Protein AF-A0A2U0DMV4-F1 (afdb_monomer_lite)

Foldseek 3Di:
DDPPDFAADDDDPVCPVVLVCCVPVDDWDFDDAQPADWDDDDQWTDRPHFIEGEDPVNLQVVLCSVLRQDDQVVQLVVQVVCVVPDPDDPVVVVVLVPDDPSSVLSGDGHKYKYDWHWHVVSCPDQQKTKIWIWIDDPSDPWIKIKIWIWGAPPGDPPQDSSNSSNRTTTTDIDMDTD

Structure (mmCIF, N/CA/C/O backbone):
data_AF-A0A2U0DMV4-F1
#
_entry.id   AF-A0A2U0DMV4-F1
#
loop_
_atom_site.group_PDB
_atom_site.id
_atom_site.type_symbol
_atom_site.label_atom_id
_atom_site.label_alt_id
_atom_site.label_comp_id
_atom_site.label_asym_id
_atom_site.label_entity_id
_atom_site.label_seq_id
_atom_site.pdbx_PDB_ins_code
_atom_site.Cartn_x
_atom_site.Cartn_y
_atom_site.Cartn_z
_atom_site.occupancy
_atom_site.B_iso_or_equiv
_atom_site.auth_seq_id
_atom_site.auth_comp_id
_atom_site.auth_asym_id
_atom_site.auth_atom_id
_atom_site.pdbx_PDB_model_num
ATOM 1 N N . MET A 1 1 ? -10.348 -19.075 21.763 1.00 37.50 1 MET A N 1
ATOM 2 C CA . MET A 1 1 ? -9.228 -18.228 22.224 1.00 37.50 1 MET A CA 1
ATOM 3 C C . MET A 1 1 ? -8.132 -18.265 21.172 1.00 37.50 1 MET A C 1
ATOM 5 O O . MET A 1 1 ? -7.618 -19.340 20.915 1.00 37.50 1 MET A O 1
ATOM 9 N N . ASN A 1 2 ? -7.858 -17.128 20.527 1.00 26.56 2 ASN A N 1
ATOM 10 C CA . ASN A 1 2 ? -6.569 -16.777 19.916 1.00 26.56 2 ASN A CA 1
ATOM 11 C C . ASN A 1 2 ? -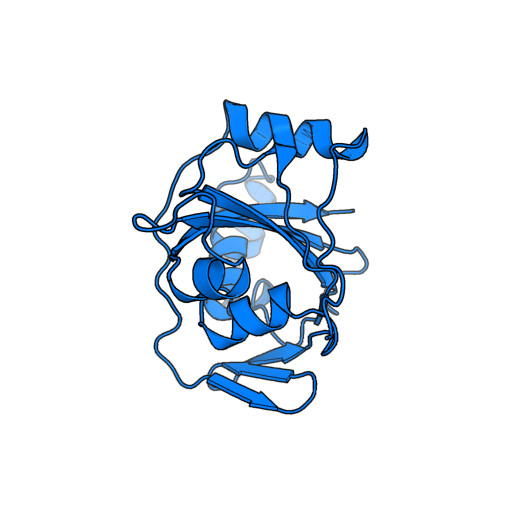6.666 -15.312 19.467 1.00 26.56 2 ASN A C 1
ATOM 13 O O . ASN A 1 2 ? -7.022 -15.014 18.332 1.00 26.56 2 ASN A O 1
ATOM 17 N N . VAL A 1 3 ? -6.412 -14.387 20.392 1.00 34.78 3 VAL A N 1
ATOM 18 C CA . VAL A 1 3 ? -6.158 -12.984 20.047 1.00 34.78 3 VAL A CA 1
ATOM 19 C C . VAL A 1 3 ? -4.657 -12.900 19.790 1.00 34.78 3 VAL A C 1
ATOM 21 O O . VAL A 1 3 ? -3.883 -12.598 20.695 1.00 34.78 3 VAL A O 1
ATOM 24 N N . LEU A 1 4 ? -4.219 -13.273 18.582 1.00 40.72 4 LEU A N 1
ATOM 25 C CA . LEU A 1 4 ? -2.861 -12.941 18.153 1.00 40.72 4 LEU A CA 1
ATOM 26 C C . LEU A 1 4 ? -2.795 -11.416 18.039 1.00 40.72 4 LEU A C 1
ATOM 28 O O . LEU A 1 4 ? -3.518 -10.815 17.243 1.00 40.72 4 LEU A O 1
ATOM 32 N N . GLY A 1 5 ? -1.971 -10.814 18.896 1.00 42.03 5 GLY A N 1
ATOM 33 C CA . GLY A 1 5 ? -1.825 -9.373 19.041 1.00 42.03 5 GLY A CA 1
ATOM 34 C C . GLY A 1 5 ? -1.475 -8.707 17.718 1.00 42.03 5 GLY A C 1
ATOM 35 O O . GLY A 1 5 ? -0.364 -8.840 17.208 1.00 42.03 5 GLY A O 1
ATOM 36 N N . GLN A 1 6 ? -2.435 -7.968 17.176 1.00 53.81 6 GLN A N 1
ATOM 37 C CA . GLN A 1 6 ? -2.189 -7.018 16.103 1.00 53.81 6 GLN A CA 1
ATOM 38 C C . GLN A 1 6 ? -1.292 -5.916 16.666 1.00 53.81 6 GLN A C 1
ATOM 40 O O . GLN A 1 6 ? -1.569 -5.360 17.730 1.00 53.81 6 GLN A O 1
ATOM 45 N N . LYS A 1 7 ? -0.173 -5.638 15.991 1.00 63.53 7 LYS A N 1
ATOM 46 C CA . LYS A 1 7 ? 0.766 -4.609 16.438 1.00 63.53 7 LYS A CA 1
ATOM 47 C C . LYS A 1 7 ? 0.157 -3.233 16.182 1.00 63.53 7 LYS A C 1
ATOM 49 O O . LYS A 1 7 ? 0.097 -2.771 15.045 1.00 63.53 7 LYS A O 1
ATOM 54 N N . THR A 1 8 ? -0.280 -2.583 17.252 1.00 71.81 8 THR A N 1
ATOM 55 C CA . THR A 1 8 ? -0.565 -1.149 17.262 1.00 71.81 8 THR A CA 1
ATOM 56 C C . THR A 1 8 ? 0.739 -0.410 17.554 1.00 71.81 8 THR A C 1
ATOM 58 O O . THR A 1 8 ? 1.322 -0.583 18.627 1.00 71.81 8 THR A O 1
ATOM 61 N N . GLU A 1 9 ? 1.225 0.392 16.608 1.00 74.69 9 GLU A N 1
ATOM 62 C CA . GLU A 1 9 ? 2.421 1.211 16.822 1.00 74.69 9 GLU A CA 1
ATOM 63 C C . GLU A 1 9 ? 2.053 2.504 17.567 1.00 74.69 9 GLU A C 1
ATOM 65 O O . GLU A 1 9 ? 1.053 3.158 17.265 1.00 74.69 9 GLU A O 1
ATOM 70 N N . LYS A 1 10 ? 2.865 2.866 18.567 1.00 71.19 10 LYS A N 1
ATOM 71 C CA . LYS A 1 10 ? 2.809 4.164 19.259 1.00 71.19 10 LYS A CA 1
ATOM 72 C C . LYS A 1 10 ? 3.834 5.106 18.628 1.00 71.19 10 LYS A C 1
ATOM 74 O O . LYS A 1 10 ? 4.881 4.640 18.190 1.00 71.19 10 LYS A O 1
ATOM 79 N N . ALA A 1 11 ? 3.553 6.408 18.640 1.00 72.38 11 ALA A N 1
ATOM 80 C CA . ALA A 1 11 ? 4.441 7.420 18.069 1.00 72.38 11 ALA A CA 1
ATOM 81 C C . ALA A 1 11 ? 5.854 7.362 18.679 1.00 72.38 11 ALA A C 1
ATOM 83 O O . ALA A 1 11 ? 6.015 7.420 19.901 1.00 72.38 11 ALA A O 1
ATOM 84 N N . GLY A 1 12 ? 6.870 7.291 17.822 1.00 72.81 12 GLY A N 1
ATOM 85 C CA . GLY A 1 12 ? 8.284 7.383 18.162 1.00 72.81 12 GLY A CA 1
ATOM 86 C C . GLY A 1 12 ? 8.987 8.571 17.484 1.00 72.81 12 GLY A C 1
ATOM 87 O O . GLY A 1 12 ? 8.415 9.251 16.631 1.00 72.81 12 GLY A O 1
ATOM 88 N N . PRO A 1 13 ? 10.267 8.831 17.813 1.00 67.50 13 PRO A N 1
ATOM 89 C CA . PRO A 1 13 ? 11.016 9.982 17.290 1.00 67.50 13 PRO A CA 1
ATOM 90 C C . PRO A 1 13 ? 11.127 10.036 15.755 1.00 67.50 13 PRO A C 1
ATOM 92 O O . PRO A 1 13 ? 11.226 11.117 15.177 1.00 67.50 13 PRO A O 1
ATOM 95 N N . LYS A 1 14 ? 11.084 8.877 15.082 1.00 70.62 14 LYS A N 1
ATOM 96 C CA . LYS A 1 14 ? 11.147 8.763 13.614 1.00 70.62 14 LYS A CA 1
ATOM 97 C C . LYS A 1 14 ? 9.837 9.156 12.908 1.00 70.62 14 LYS A C 1
ATOM 99 O O . LYS A 1 14 ? 9.853 9.429 11.704 1.00 70.62 14 LYS A O 1
ATOM 104 N N . ASP A 1 15 ? 8.736 9.272 13.653 1.00 80.31 15 ASP A N 1
ATOM 105 C CA . ASP A 1 15 ? 7.397 9.529 13.109 1.00 80.31 15 ASP A CA 1
ATOM 106 C C . ASP A 1 15 ? 7.074 11.020 12.966 1.00 80.31 15 ASP A C 1
ATOM 108 O O . ASP A 1 15 ? 6.011 11.371 12.451 1.00 80.31 15 ASP A O 1
ATOM 112 N N . LYS A 1 16 ? 7.986 11.918 13.370 1.00 83.31 16 LYS A N 1
ATOM 113 C CA . LYS A 1 16 ? 7.784 13.373 13.277 1.00 83.31 16 LYS A CA 1
ATOM 114 C C . LYS A 1 16 ? 7.451 13.809 11.849 1.00 83.31 16 LYS A C 1
ATOM 116 O O . LYS A 1 16 ? 6.419 14.428 11.625 1.00 83.31 16 LYS A O 1
ATOM 121 N N . ALA A 1 17 ? 8.265 13.395 10.881 1.00 84.19 17 ALA A N 1
ATOM 122 C CA . ALA A 1 17 ? 8.052 13.746 9.478 1.00 84.19 17 ALA A CA 1
ATOM 123 C C . ALA A 1 17 ? 6.799 13.081 8.871 1.00 84.19 17 ALA A C 1
ATOM 125 O O . ALA A 1 17 ? 6.178 13.645 7.979 1.00 84.19 17 ALA A O 1
ATOM 126 N N . VAL A 1 18 ? 6.381 11.911 9.371 1.00 87.69 18 VAL A N 1
ATOM 127 C CA . VAL A 1 18 ? 5.117 11.276 8.944 1.00 87.69 18 VAL A CA 1
ATOM 128 C C . VAL A 1 18 ? 3.926 12.062 9.490 1.00 87.69 18 VAL A C 1
ATOM 130 O O . VAL A 1 18 ? 2.974 12.345 8.768 1.00 87.69 18 VAL A O 1
ATOM 133 N N . THR A 1 19 ? 4.003 12.466 10.756 1.00 87.50 19 THR A N 1
ATOM 134 C CA . THR A 1 19 ? 2.982 13.284 11.419 1.00 87.50 19 THR A CA 1
ATOM 135 C C . THR A 1 19 ? 2.843 14.649 10.744 1.00 87.50 19 THR A C 1
ATOM 137 O O . THR A 1 19 ? 1.727 15.104 10.505 1.00 87.50 19 THR A O 1
ATOM 140 N N . GLU A 1 20 ? 3.963 15.288 10.395 1.00 87.81 20 GLU A N 1
ATOM 141 C CA . GLU A 1 20 ? 3.988 16.561 9.667 1.00 87.81 20 GLU A CA 1
ATOM 142 C C . GLU A 1 20 ? 3.385 16.431 8.265 1.00 87.81 20 GLU A C 1
ATOM 144 O O . GLU A 1 20 ? 2.525 17.239 7.914 1.00 87.81 20 GLU A O 1
ATOM 149 N N . HIS A 1 21 ? 3.733 15.380 7.513 1.00 88.94 21 HIS A N 1
ATOM 150 C CA . HIS A 1 21 ? 3.140 15.108 6.197 1.00 88.94 21 HIS A CA 1
ATOM 151 C C . HIS A 1 21 ? 1.613 15.012 6.276 1.00 88.94 21 HIS A C 1
ATOM 153 O O . HIS A 1 21 ? 0.898 15.705 5.554 1.00 88.94 21 HIS A O 1
ATOM 159 N N . PHE A 1 22 ? 1.086 14.208 7.208 1.00 88.56 22 PHE A N 1
ATOM 160 C CA . PHE A 1 22 ? -0.363 14.051 7.369 1.00 88.56 22 PHE A CA 1
ATOM 161 C C . PHE A 1 22 ? -1.077 15.312 7.883 1.00 88.56 22 PHE A C 1
ATOM 163 O O . PHE A 1 22 ? -2.304 15.382 7.799 1.00 88.56 22 PHE A O 1
ATOM 170 N N . LYS A 1 23 ? -0.334 16.296 8.401 1.00 87.00 23 LYS A N 1
ATOM 171 C CA . LYS A 1 23 ? -0.865 17.584 8.855 1.00 87.00 23 LYS A CA 1
ATOM 172 C C . LYS A 1 23 ? -0.845 18.650 7.757 1.00 87.00 23 LYS A C 1
ATOM 174 O O . LYS A 1 23 ? -1.802 19.412 7.660 1.00 87.00 23 LYS A O 1
ATOM 179 N N . ASN A 1 24 ? 0.223 18.710 6.962 1.00 87.44 24 ASN A N 1
ATOM 180 C CA . ASN A 1 24 ? 0.497 19.846 6.076 1.00 87.44 24 ASN A CA 1
ATOM 181 C C . ASN A 1 24 ? 0.340 19.507 4.585 1.00 87.44 24 ASN A C 1
ATOM 183 O O . ASN A 1 24 ? -0.175 20.324 3.825 1.00 87.44 24 ASN A O 1
ATOM 187 N N . ASP A 1 25 ? 0.732 18.298 4.178 1.00 82.44 25 ASP A N 1
ATOM 188 C CA . ASP A 1 25 ? 0.865 17.907 2.764 1.00 82.44 25 ASP A CA 1
ATOM 189 C C . ASP A 1 25 ? -0.193 16.878 2.330 1.00 82.44 25 ASP A C 1
ATOM 191 O O . ASP A 1 25 ? -0.275 16.459 1.169 1.00 82.44 25 ASP A O 1
ATOM 195 N N . TYR A 1 26 ? -1.047 16.481 3.274 1.00 84.56 26 TYR A N 1
ATOM 196 C CA . TYR A 1 26 ? -2.124 15.528 3.072 1.00 84.56 26 TYR A CA 1
ATOM 197 C C . TYR A 1 26 ? -3.145 16.015 2.041 1.00 84.56 26 TYR A C 1
ATOM 199 O O . TYR A 1 26 ? -3.829 17.025 2.212 1.00 84.56 26 TYR A O 1
ATOM 207 N N . LYS A 1 27 ? -3.320 15.211 0.989 1.00 86.25 27 LYS A N 1
ATOM 208 C CA . LYS A 1 27 ? -4.424 15.343 0.036 1.00 86.25 27 LYS A CA 1
ATOM 209 C C . LYS A 1 27 ? -5.113 14.000 -0.130 1.00 86.25 27 LYS A C 1
ATOM 211 O O . LYS A 1 27 ? -4.504 13.022 -0.577 1.00 86.25 27 LYS A O 1
ATOM 216 N N . LYS A 1 28 ? -6.397 13.968 0.223 1.00 90.06 28 LYS A N 1
ATOM 217 C CA . LYS A 1 28 ? -7.244 12.790 0.063 1.00 90.06 28 LYS A CA 1
ATOM 218 C C . LYS A 1 28 ? -7.472 12.510 -1.422 1.00 90.06 28 LYS A C 1
ATOM 220 O O . LYS A 1 28 ? -7.853 13.402 -2.177 1.00 90.06 28 LYS A O 1
ATOM 225 N N . LYS A 1 29 ? -7.265 11.264 -1.829 1.00 92.19 29 LYS A N 1
ATOM 226 C CA . LYS A 1 29 ? -7.600 10.732 -3.154 1.00 92.19 29 LYS A CA 1
ATOM 227 C C . LYS A 1 29 ? -8.590 9.575 -2.995 1.00 92.19 29 LYS A C 1
ATOM 229 O O . LYS A 1 29 ? -8.946 9.189 -1.884 1.00 92.19 29 LYS A O 1
ATOM 234 N N . ASN A 1 30 ? -9.078 9.044 -4.109 1.00 91.50 30 ASN A N 1
ATOM 235 C CA . ASN A 1 30 ? -9.910 7.846 -4.124 1.00 91.50 30 ASN A CA 1
ATOM 236 C C . ASN A 1 30 ? -9.284 6.847 -5.093 1.00 91.50 30 ASN A C 1
ATOM 238 O O . ASN A 1 30 ? -9.410 7.005 -6.308 1.00 91.50 30 ASN A O 1
ATOM 242 N N . TYR A 1 31 ? -8.584 5.859 -4.545 1.00 95.88 31 TYR A N 1
ATOM 243 C CA . TYR A 1 31 ? -7.966 4.807 -5.336 1.00 95.88 31 TYR A CA 1
ATOM 244 C C . TYR A 1 31 ? -8.966 3.669 -5.530 1.00 95.88 31 TYR A C 1
ATOM 246 O O . TYR A 1 31 ? -9.655 3.250 -4.596 1.00 95.88 31 TYR A O 1
ATOM 254 N N . ARG A 1 32 ? -9.076 3.182 -6.767 1.00 96.31 32 ARG A N 1
ATOM 255 C CA . ARG A 1 32 ? -9.944 2.044 -7.079 1.00 96.31 32 ARG A CA 1
ATOM 256 C C . ARG A 1 32 ? -9.323 0.770 -6.515 1.00 96.31 32 ARG A C 1
ATOM 258 O O . ARG A 1 32 ? -8.108 0.593 -6.614 1.00 96.31 32 ARG A O 1
ATOM 265 N N . LYS A 1 33 ? -10.167 -0.117 -5.979 1.00 96.94 33 LYS A N 1
ATOM 266 C CA . LYS A 1 33 ? -9.768 -1.503 -5.716 1.00 96.94 33 LYS A CA 1
ATOM 267 C C . LYS A 1 33 ? -9.340 -2.158 -7.031 1.00 96.94 33 LYS A C 1
ATOM 269 O O . LYS A 1 33 ? -9.845 -1.792 -8.097 1.00 96.94 33 LYS A O 1
ATOM 274 N N . PHE A 1 34 ? -8.423 -3.110 -6.941 1.00 98.06 34 PHE A N 1
ATOM 275 C CA . PHE A 1 34 ? -8.028 -3.917 -8.083 1.00 98.06 34 PHE A CA 1
ATOM 276 C C . PHE A 1 34 ? -9.247 -4.635 -8.674 1.00 98.06 34 PHE A C 1
ATOM 278 O O . PHE A 1 34 ? -10.057 -5.195 -7.938 1.00 98.06 34 PHE A O 1
ATOM 285 N N . ALA A 1 35 ? -9.392 -4.573 -9.997 1.00 96.94 35 ALA A N 1
ATOM 286 C CA . ALA A 1 35 ? -10.541 -5.135 -10.708 1.00 96.94 35 ALA A CA 1
ATOM 287 C C . ALA A 1 35 ? -10.230 -6.465 -11.416 1.00 96.94 35 ALA A C 1
ATOM 289 O O . ALA A 1 35 ? -11.151 -7.102 -11.920 1.00 96.94 35 ALA A O 1
ATOM 290 N N . GLY A 1 36 ? -8.951 -6.846 -11.493 1.00 96.38 36 GLY A N 1
ATOM 291 C CA . GLY A 1 36 ? -8.500 -8.087 -12.119 1.00 96.38 36 GLY A CA 1
ATOM 292 C C . GLY A 1 36 ? -8.565 -9.284 -11.172 1.00 96.38 36 GLY A C 1
ATOM 293 O O . GLY A 1 36 ? -9.216 -9.256 -10.124 1.00 96.38 36 GLY A O 1
ATOM 294 N N . THR A 1 37 ? -7.848 -10.345 -11.532 1.00 97.56 37 THR A N 1
ATOM 295 C CA . THR A 1 37 ? -7.822 -11.584 -10.750 1.00 97.56 37 THR A CA 1
ATOM 296 C C . THR A 1 37 ? -6.761 -11.508 -9.661 1.00 97.56 37 THR A C 1
ATOM 298 O O . THR A 1 37 ? -5.590 -11.260 -9.946 1.00 97.56 37 THR A O 1
ATOM 301 N N . ILE A 1 38 ? -7.168 -11.764 -8.416 1.00 98.12 38 ILE A N 1
ATOM 302 C CA . ILE A 1 38 ? -6.258 -11.871 -7.273 1.00 98.12 38 ILE A CA 1
ATOM 303 C C . ILE A 1 38 ? -6.188 -13.335 -6.842 1.00 98.12 38 ILE A C 1
ATOM 305 O O . ILE A 1 38 ? -7.201 -13.920 -6.454 1.00 98.12 38 ILE A O 1
ATOM 309 N N . VAL A 1 39 ? -4.992 -13.919 -6.870 1.00 98.00 39 VAL A N 1
ATOM 310 C CA . VAL A 1 39 ? -4.733 -15.265 -6.347 1.00 98.00 39 VAL A CA 1
ATOM 311 C C . VAL A 1 39 ? -3.791 -15.153 -5.159 1.00 98.00 39 VAL A C 1
ATOM 313 O O . VAL A 1 39 ? -2.632 -14.777 -5.315 1.00 98.00 39 VAL A O 1
ATOM 316 N N . LEU A 1 40 ? -4.286 -15.486 -3.965 1.00 96.38 40 LEU A N 1
ATOM 317 C CA . LEU A 1 40 ? -3.443 -15.647 -2.783 1.00 96.38 40 LEU A CA 1
ATOM 318 C C . LEU A 1 40 ? -3.052 -17.114 -2.664 1.00 96.38 40 LEU A C 1
ATOM 320 O O . LEU A 1 40 ? -3.918 -17.984 -2.547 1.00 96.38 40 LEU A O 1
ATOM 324 N N . LYS A 1 41 ? -1.749 -17.382 -2.670 1.00 95.31 41 LYS A N 1
ATOM 325 C CA . LYS A 1 41 ? -1.199 -18.715 -2.450 1.00 95.31 41 LYS A CA 1
ATOM 326 C C . LYS A 1 41 ? 0.079 -18.607 -1.639 1.00 95.31 41 LYS A C 1
ATOM 328 O O . LYS A 1 41 ? 0.985 -17.855 -1.993 1.00 95.31 41 LYS A O 1
ATOM 333 N N . ASP A 1 42 ? 0.150 -19.383 -0.567 1.00 93.25 42 ASP A N 1
ATOM 334 C CA . ASP A 1 42 ? 1.281 -19.384 0.351 1.00 93.25 42 ASP A CA 1
ATOM 335 C C . ASP A 1 42 ? 1.630 -17.957 0.811 1.00 93.25 42 ASP A C 1
ATOM 337 O O . ASP A 1 42 ? 0.825 -17.318 1.488 1.00 93.25 42 ASP A O 1
ATOM 341 N N . ASN A 1 43 ? 2.820 -17.466 0.480 1.00 96.19 43 ASN A N 1
ATOM 342 C CA . ASN A 1 43 ? 3.328 -16.139 0.821 1.00 96.19 43 ASN A CA 1
ATOM 343 C C . ASN A 1 43 ? 3.289 -15.173 -0.378 1.00 96.19 43 ASN A C 1
ATOM 345 O O . ASN A 1 43 ? 4.056 -14.210 -0.420 1.00 96.19 43 ASN A O 1
ATOM 349 N N . THR A 1 44 ? 2.438 -15.450 -1.369 1.00 97.56 44 THR A N 1
ATOM 350 C CA . THR A 1 44 ? 2.325 -14.681 -2.612 1.00 97.56 44 THR A CA 1
ATOM 351 C C . THR A 1 44 ? 0.895 -14.230 -2.874 1.00 97.56 44 THR A C 1
ATOM 353 O O . THR A 1 44 ? -0.067 -14.967 -2.647 1.00 97.56 44 THR A O 1
ATOM 356 N N . ALA A 1 45 ? 0.766 -12.998 -3.352 1.00 98.12 45 ALA A N 1
ATOM 357 C CA . ALA A 1 45 ? -0.446 -12.457 -3.940 1.00 98.12 45 ALA A CA 1
ATOM 358 C C . ALA A 1 45 ? -0.145 -12.111 -5.402 1.00 98.12 45 ALA A C 1
ATOM 360 O O . ALA A 1 45 ? 0.690 -11.245 -5.682 1.00 98.12 45 ALA A O 1
ATOM 361 N N . THR A 1 46 ? -0.806 -12.805 -6.323 1.00 98.19 46 THR A N 1
ATOM 362 C CA . THR A 1 46 ? -0.688 -12.576 -7.764 1.00 98.19 46 THR A CA 1
ATOM 363 C C . THR A 1 46 ? -1.874 -11.749 -8.247 1.00 98.19 46 THR A C 1
ATOM 365 O O . THR A 1 46 ? -3.021 -12.115 -8.001 1.00 98.19 46 THR A O 1
ATOM 368 N N . PHE A 1 47 ? -1.579 -10.641 -8.921 1.00 98.19 47 PHE A N 1
ATOM 369 C CA . PHE A 1 47 ? -2.511 -9.684 -9.509 1.00 98.19 47 PHE A CA 1
ATOM 370 C C . PHE A 1 47 ? -2.361 -9.752 -11.027 1.00 98.19 47 PHE A C 1
ATOM 372 O O . PHE A 1 47 ? -1.444 -9.143 -11.584 1.00 98.19 47 PHE A O 1
ATOM 379 N N . ASP A 1 48 ? -3.233 -10.526 -11.668 1.00 96.56 48 ASP A N 1
ATOM 380 C CA . ASP A 1 48 ? -3.098 -10.976 -13.057 1.00 96.56 48 ASP A CA 1
ATOM 381 C C . ASP A 1 48 ? -1.736 -11.657 -13.314 1.00 96.56 48 ASP A C 1
ATOM 383 O O . ASP A 1 48 ? -1.583 -12.847 -13.042 1.00 96.56 48 ASP A O 1
ATOM 387 N N . ASP A 1 49 ? -0.733 -10.919 -13.789 1.00 95.56 49 ASP A N 1
ATOM 388 C CA . ASP A 1 49 ? 0.615 -11.399 -14.117 1.00 95.56 49 ASP A CA 1
ATOM 389 C C . ASP A 1 49 ? 1.717 -10.883 -13.166 1.00 95.56 49 ASP A C 1
ATOM 391 O O . ASP A 1 49 ? 2.887 -11.252 -13.302 1.00 95.56 49 ASP A O 1
ATOM 395 N N . LYS A 1 50 ? 1.369 -10.040 -12.184 1.00 97.31 50 LYS A N 1
ATOM 396 C CA . LYS A 1 50 ? 2.324 -9.431 -11.242 1.00 97.31 50 LYS A CA 1
ATOM 397 C C . LYS A 1 50 ? 2.226 -10.050 -9.861 1.00 97.31 50 LYS A C 1
ATOM 399 O O . LYS A 1 50 ? 1.140 -10.346 -9.380 1.00 97.31 50 LYS A O 1
ATOM 404 N N . THR A 1 51 ? 3.361 -10.194 -9.187 1.00 97.81 51 THR A N 1
ATOM 405 C CA . THR A 1 51 ? 3.436 -10.872 -7.890 1.00 97.81 51 THR A CA 1
ATOM 406 C C . THR A 1 51 ? 3.944 -9.938 -6.798 1.00 97.81 51 THR A C 1
ATOM 408 O O . THR A 1 51 ? 4.921 -9.211 -6.980 1.00 97.81 51 THR A O 1
ATOM 411 N N . ILE A 1 52 ? 3.289 -9.988 -5.639 1.00 98.31 52 ILE A N 1
ATOM 412 C CA . ILE A 1 52 ? 3.772 -9.425 -4.377 1.00 98.31 52 ILE A CA 1
ATOM 413 C C . ILE A 1 52 ? 3.994 -10.578 -3.403 1.00 98.31 52 ILE A C 1
ATOM 415 O O . ILE A 1 52 ? 3.092 -11.378 -3.154 1.00 98.31 52 ILE A O 1
ATOM 419 N N . PHE A 1 53 ? 5.186 -10.639 -2.823 1.00 98.25 53 PHE A N 1
ATOM 420 C CA . PHE A 1 53 ? 5.478 -11.509 -1.694 1.00 98.25 53 PHE A CA 1
ATOM 421 C C . PHE A 1 53 ? 5.045 -10.820 -0.401 1.00 98.25 53 PHE A C 1
ATOM 423 O O . PHE A 1 53 ? 5.215 -9.610 -0.251 1.00 98.25 53 PHE A O 1
ATOM 430 N N . PHE A 1 54 ? 4.526 -11.573 0.559 1.00 97.38 54 PHE A N 1
ATOM 431 C CA . PHE A 1 54 ? 4.181 -11.046 1.874 1.00 97.38 54 PHE A CA 1
ATOM 432 C C . PHE A 1 54 ? 4.511 -12.035 2.993 1.00 97.38 54 PHE A C 1
ATOM 434 O O . PHE A 1 54 ? 4.790 -13.206 2.748 1.00 97.38 54 PHE A O 1
ATOM 441 N N . ASP A 1 55 ? 4.544 -11.564 4.236 1.00 92.94 55 ASP A N 1
ATOM 442 C CA . ASP A 1 55 ? 4.667 -12.446 5.398 1.00 92.94 55 ASP A CA 1
ATOM 443 C C . ASP A 1 55 ? 3.290 -13.021 5.763 1.00 92.94 55 ASP A C 1
ATOM 445 O O . ASP A 1 55 ? 2.372 -12.270 6.074 1.00 92.94 55 ASP A O 1
ATOM 449 N N . GLN A 1 56 ? 3.132 -14.348 5.761 1.00 90.31 56 GLN A N 1
ATOM 450 C CA . GLN A 1 56 ? 1.856 -15.011 6.079 1.00 90.31 56 GLN A CA 1
ATOM 451 C C . GLN A 1 56 ? 1.345 -14.732 7.501 1.00 90.31 56 GLN A C 1
ATOM 453 O O . GLN A 1 56 ? 0.153 -14.889 7.786 1.00 90.31 56 GLN A O 1
ATOM 458 N N . SER A 1 57 ? 2.246 -14.357 8.412 1.00 92.75 57 SER A N 1
ATOM 459 C CA . SER A 1 57 ? 1.882 -13.961 9.773 1.00 92.75 57 SER A CA 1
ATOM 460 C C . SER A 1 57 ? 1.311 -12.537 9.839 1.00 92.75 57 SER A C 1
ATOM 462 O O . SER A 1 57 ? 0.610 -12.196 10.795 1.00 92.75 57 SER A O 1
ATOM 464 N N . ASP A 1 58 ? 1.544 -11.719 8.809 1.00 94.12 58 ASP A N 1
ATOM 465 C CA . ASP A 1 58 ? 1.081 -10.341 8.704 1.00 94.12 58 ASP A CA 1
ATOM 466 C C . ASP A 1 58 ? -0.333 -10.266 8.114 1.00 94.12 58 ASP A C 1
ATOM 468 O O . ASP A 1 58 ? -0.555 -10.038 6.921 1.00 94.12 58 ASP A O 1
ATOM 472 N N . LYS A 1 59 ? -1.316 -10.421 9.002 1.00 94.75 59 LYS A N 1
ATOM 473 C CA . LYS A 1 59 ? -2.741 -10.361 8.656 1.00 94.75 59 LYS A CA 1
ATOM 474 C C . LYS A 1 59 ? -3.224 -8.987 8.201 1.00 94.75 59 LYS A C 1
ATOM 476 O O . LYS A 1 59 ? -4.330 -8.899 7.682 1.00 94.75 59 LYS A O 1
ATOM 481 N N . ILE A 1 60 ? -2.469 -7.911 8.418 1.00 96.31 60 ILE A N 1
ATOM 482 C CA . ILE A 1 60 ? -2.850 -6.586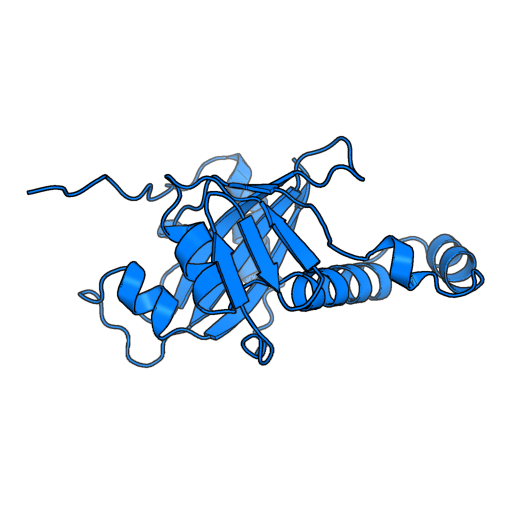 7.912 1.00 96.31 60 ILE A CA 1
ATOM 483 C C . ILE A 1 60 ? -2.497 -6.514 6.428 1.00 96.31 60 ILE A C 1
ATOM 485 O O . ILE A 1 60 ? -3.371 -6.247 5.602 1.00 96.31 60 ILE A O 1
ATOM 489 N N . THR A 1 61 ? -1.242 -6.818 6.091 1.00 97.31 61 THR A N 1
ATOM 490 C CA . THR A 1 61 ? -0.770 -6.818 4.703 1.00 97.31 61 THR A CA 1
ATOM 491 C C . THR A 1 61 ? -1.512 -7.856 3.865 1.00 97.31 61 THR A C 1
ATOM 493 O O . THR A 1 61 ? -1.979 -7.526 2.776 1.00 97.31 61 THR A O 1
ATOM 496 N N . GLU A 1 62 ? -1.699 -9.078 4.380 1.00 97.19 62 GLU A N 1
ATOM 497 C CA . GLU A 1 62 ? -2.457 -10.132 3.691 1.00 97.19 62 GLU A CA 1
ATOM 498 C C . GLU A 1 62 ? -3.865 -9.652 3.305 1.00 97.19 62 GLU A C 1
ATOM 500 O O . GLU A 1 62 ? -4.267 -9.776 2.147 1.00 97.19 62 GLU A O 1
ATOM 505 N N . THR A 1 63 ? -4.600 -9.048 4.243 1.00 97.19 63 THR A N 1
ATOM 506 C CA . THR A 1 63 ? -5.971 -8.584 3.994 1.00 97.19 63 THR A CA 1
ATOM 507 C C . THR A 1 63 ? -6.012 -7.396 3.036 1.00 97.19 63 THR A C 1
ATOM 509 O O . THR A 1 63 ? -6.881 -7.353 2.169 1.00 97.19 63 THR A O 1
ATOM 512 N N . MET A 1 64 ? -5.054 -6.465 3.104 1.00 98.12 64 MET A N 1
ATOM 513 C CA . MET A 1 64 ? -4.964 -5.370 2.125 1.00 98.12 64 MET A CA 1
ATOM 514 C C . MET A 1 64 ? -4.746 -5.872 0.694 1.00 98.12 64 MET A C 1
ATOM 516 O O . MET A 1 64 ? -5.353 -5.338 -0.239 1.00 98.12 64 MET A O 1
ATOM 520 N N . LEU A 1 65 ? -3.900 -6.892 0.523 1.00 98.06 65 LEU A N 1
ATOM 521 C CA . LEU A 1 65 ? -3.635 -7.515 -0.775 1.00 98.06 65 LEU A CA 1
ATOM 522 C C . LEU A 1 65 ? -4.858 -8.293 -1.270 1.00 98.06 65 LEU A C 1
ATOM 524 O O . LEU A 1 65 ? -5.295 -8.102 -2.402 1.00 98.06 65 LEU A O 1
ATOM 528 N N . LYS A 1 66 ? -5.452 -9.118 -0.400 1.00 97.38 66 LYS A N 1
ATOM 529 C CA . LYS A 1 66 ? -6.644 -9.921 -0.702 1.00 97.38 66 LYS A CA 1
ATOM 530 C C . LYS A 1 66 ? -7.828 -9.078 -1.159 1.00 97.38 66 LYS A C 1
ATOM 532 O O . LYS A 1 66 ? -8.542 -9.467 -2.075 1.00 97.38 66 LYS A O 1
ATOM 537 N N . GLU A 1 67 ? -8.024 -7.927 -0.529 1.00 97.69 67 GLU A N 1
ATOM 538 C CA . GLU A 1 67 ? -9.131 -7.014 -0.821 1.00 97.69 67 GLU A CA 1
ATOM 539 C C . GLU A 1 67 ? -8.835 -6.066 -1.994 1.00 97.69 67 GLU A C 1
ATOM 541 O O . GLU A 1 67 ? -9.637 -5.174 -2.286 1.00 97.69 67 GLU A O 1
ATOM 546 N N . GLY A 1 68 ? -7.681 -6.226 -2.655 1.00 97.81 68 GLY A N 1
ATOM 547 C CA . GLY A 1 68 ? -7.277 -5.415 -3.800 1.00 97.81 68 GLY A CA 1
ATOM 548 C C . GLY A 1 68 ? -7.077 -3.939 -3.460 1.00 97.81 68 GLY A C 1
ATOM 549 O O . GLY A 1 68 ? -7.217 -3.090 -4.339 1.00 97.81 68 GLY A O 1
ATOM 550 N N . LEU A 1 69 ? -6.803 -3.609 -2.195 1.00 98.19 69 LEU A N 1
ATOM 551 C CA . LEU A 1 69 ? -6.567 -2.232 -1.749 1.00 98.19 69 LEU A CA 1
ATOM 552 C C . LEU A 1 69 ? -5.159 -1.766 -2.098 1.00 98.19 69 LEU A C 1
ATOM 554 O O . LEU A 1 69 ? -4.963 -0.599 -2.418 1.00 98.19 69 LEU A O 1
ATOM 558 N N . VAL A 1 70 ? -4.197 -2.686 -2.045 1.00 97.81 70 VAL A N 1
ATOM 559 C CA . VAL A 1 70 ? -2.802 -2.468 -2.427 1.00 97.81 70 VAL A CA 1
ATOM 560 C C . VAL A 1 70 ? -2.456 -3.490 -3.500 1.00 97.81 70 VAL A C 1
ATOM 562 O O . VAL A 1 70 ? -2.692 -4.679 -3.313 1.00 97.81 70 VAL A O 1
ATOM 565 N N . TYR A 1 71 ? -1.931 -3.028 -4.634 1.00 98.06 71 TYR A N 1
ATOM 566 C CA . TYR A 1 71 ? -1.596 -3.881 -5.774 1.00 98.06 71 TYR A CA 1
ATOM 567 C C . TYR A 1 71 ? -0.476 -3.264 -6.631 1.00 98.06 71 TYR A C 1
ATOM 569 O O . TYR A 1 71 ? -0.247 -2.051 -6.564 1.00 98.06 71 TYR A O 1
ATOM 577 N N . PRO A 1 72 ? 0.233 -4.070 -7.442 1.00 97.31 72 PRO A N 1
ATOM 578 C CA . PRO A 1 72 ? 1.399 -3.640 -8.220 1.00 97.31 72 PRO A CA 1
ATOM 579 C C . PRO A 1 72 ? 1.185 -2.411 -9.117 1.00 97.31 72 PRO A C 1
ATOM 581 O O . PRO A 1 72 ? 1.984 -1.474 -9.097 1.00 97.31 72 PRO A O 1
ATOM 584 N N . GLN A 1 73 ? 0.098 -2.384 -9.889 1.00 96.12 73 GLN A N 1
ATOM 585 C CA . GLN A 1 73 ? -0.199 -1.315 -10.846 1.00 96.12 73 GLN A CA 1
ATOM 586 C C . GLN A 1 73 ? -0.425 0.019 -10.122 1.00 96.12 73 GLN A C 1
ATOM 588 O O . GLN A 1 73 ? 0.163 1.025 -10.503 1.00 96.12 73 GLN A O 1
ATOM 593 N N . LEU A 1 74 ? -1.163 0.008 -9.007 1.00 97.19 74 LEU A N 1
ATOM 594 C CA . LEU A 1 74 ? -1.354 1.176 -8.144 1.00 97.19 74 LEU A CA 1
ATOM 595 C C . LEU A 1 74 ? -0.029 1.721 -7.605 1.00 97.19 74 LEU A C 1
ATOM 597 O O . LEU A 1 74 ? 0.190 2.931 -7.605 1.00 97.19 74 LEU A O 1
ATOM 601 N N . LEU A 1 75 ? 0.850 0.842 -7.116 1.00 96.81 75 LEU A N 1
ATOM 602 C CA . LEU A 1 75 ? 2.142 1.270 -6.581 1.00 96.81 75 LEU A CA 1
ATOM 603 C C . LEU A 1 75 ? 3.049 1.815 -7.690 1.00 96.81 75 LEU A C 1
ATOM 605 O O . LEU A 1 75 ? 3.743 2.800 -7.458 1.00 96.81 75 LEU A O 1
ATOM 609 N N . THR A 1 76 ? 2.988 1.233 -8.891 1.00 95.69 76 THR A N 1
ATOM 610 C CA . THR A 1 76 ? 3.690 1.726 -10.089 1.00 95.69 76 THR A CA 1
ATOM 611 C C . THR A 1 76 ? 3.218 3.130 -10.460 1.00 95.69 76 THR A C 1
ATOM 613 O O . THR A 1 76 ? 4.033 4.041 -10.582 1.00 95.69 76 THR A O 1
ATOM 616 N N . GLU A 1 77 ? 1.904 3.332 -10.583 1.00 94.75 77 GLU A N 1
ATOM 617 C CA . GLU A 1 77 ? 1.305 4.643 -10.858 1.00 94.75 77 GLU A CA 1
ATOM 618 C C . GLU A 1 77 ? 1.699 5.665 -9.791 1.00 94.75 77 GLU A C 1
ATOM 620 O O . GLU A 1 77 ? 2.115 6.771 -10.123 1.00 94.75 77 GLU A O 1
ATOM 625 N N . PHE A 1 78 ? 1.666 5.272 -8.515 1.00 94.44 78 PHE A N 1
ATOM 626 C CA . PHE A 1 78 ? 2.112 6.123 -7.418 1.00 94.44 78 PHE A CA 1
ATOM 627 C C . PHE A 1 78 ? 3.594 6.517 -7.545 1.00 94.44 78 PHE A C 1
ATOM 629 O O . PHE A 1 78 ? 3.923 7.682 -7.327 1.00 94.44 78 PHE A O 1
ATOM 636 N N . GLN A 1 79 ? 4.491 5.591 -7.907 1.00 92.88 79 GLN A N 1
ATOM 637 C CA . GLN A 1 79 ? 5.908 5.911 -8.119 1.00 92.88 79 GLN A CA 1
ATOM 638 C C . GLN A 1 79 ? 6.114 6.868 -9.303 1.00 92.88 79 GLN A C 1
ATOM 640 O O . GLN A 1 79 ? 6.908 7.803 -9.201 1.00 92.88 79 GLN A O 1
ATOM 645 N N . VAL A 1 80 ? 5.386 6.665 -10.406 1.00 92.88 80 VAL A N 1
ATOM 646 C CA . VAL A 1 80 ? 5.436 7.549 -11.580 1.00 92.88 80 VAL A CA 1
ATOM 647 C C . VAL A 1 80 ? 4.931 8.947 -11.218 1.00 92.88 80 VAL A C 1
ATOM 649 O O . VAL A 1 80 ? 5.637 9.923 -11.462 1.00 92.88 80 VAL A O 1
ATOM 652 N N . ASP A 1 81 ? 3.765 9.048 -10.576 1.00 91.19 81 ASP A N 1
ATOM 653 C CA . ASP A 1 81 ? 3.195 10.316 -10.105 1.00 91.19 81 ASP A CA 1
ATOM 654 C C . ASP A 1 81 ? 4.170 11.047 -9.176 1.00 91.19 81 ASP A C 1
ATOM 656 O O . ASP A 1 81 ? 4.385 12.253 -9.312 1.00 91.19 81 ASP A O 1
ATOM 660 N N . LYS A 1 82 ? 4.774 10.317 -8.234 1.00 89.19 82 LYS A N 1
ATOM 661 C CA . LYS A 1 82 ? 5.772 10.843 -7.304 1.00 89.19 82 LYS A CA 1
ATOM 662 C C . LYS A 1 82 ? 6.979 11.401 -8.063 1.00 89.19 82 LYS A C 1
ATOM 664 O O . LYS A 1 82 ? 7.320 12.565 -7.878 1.00 89.19 82 LYS A O 1
ATOM 669 N N . PHE A 1 83 ? 7.557 10.637 -8.989 1.00 88.56 83 PHE A N 1
ATOM 670 C CA . PHE A 1 83 ? 8.675 11.097 -9.816 1.00 88.56 83 PHE A CA 1
ATOM 671 C C . PHE A 1 83 ? 8.331 12.346 -10.638 1.00 88.56 83 PHE A C 1
ATOM 673 O O . PHE A 1 83 ? 9.148 13.257 -10.767 1.00 88.56 83 PHE A O 1
ATOM 680 N N . GLU A 1 84 ? 7.121 12.421 -11.192 1.00 87.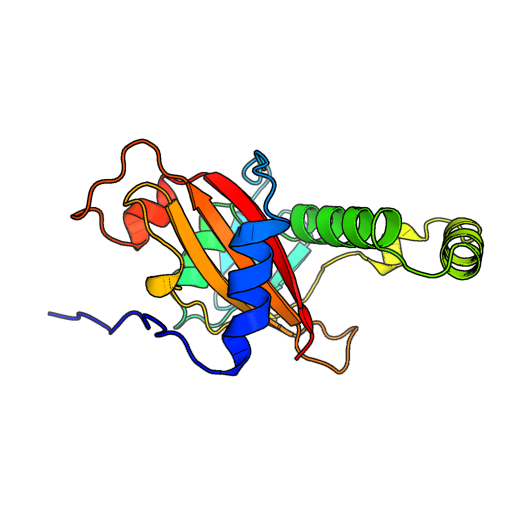06 84 GLU A N 1
ATOM 681 C CA . GLU A 1 84 ? 6.711 13.564 -12.005 1.00 87.06 84 GLU A CA 1
ATOM 682 C C . GLU A 1 84 ? 6.477 14.832 -11.182 1.00 87.06 84 GLU A C 1
ATOM 684 O O . GLU A 1 84 ? 6.822 15.918 -11.661 1.00 87.06 84 GLU A O 1
ATOM 689 N N . ASN A 1 85 ? 5.971 14.706 -9.952 1.00 84.06 85 ASN A N 1
ATOM 690 C CA . ASN A 1 85 ? 5.520 15.839 -9.141 1.00 84.06 85 ASN A CA 1
ATOM 691 C C . ASN A 1 85 ? 6.478 16.260 -8.017 1.00 84.06 85 ASN A C 1
ATOM 693 O O . ASN A 1 85 ? 6.395 17.402 -7.578 1.00 84.06 85 ASN A O 1
ATOM 697 N N . GLU A 1 86 ? 7.387 15.397 -7.557 1.00 82.31 86 GLU A N 1
ATOM 698 C CA . GLU A 1 86 ? 8.386 15.780 -6.548 1.00 82.31 86 GLU A CA 1
ATOM 699 C C . GLU A 1 86 ? 9.408 16.773 -7.109 1.00 82.31 86 GLU A C 1
ATOM 701 O O . GLU A 1 86 ? 9.671 16.778 -8.311 1.00 82.31 86 GLU A O 1
ATOM 706 N N . ASP A 1 87 ? 10.036 17.576 -6.248 1.00 65.94 87 ASP A N 1
ATOM 707 C CA . ASP A 1 87 ? 11.095 18.538 -6.604 1.00 65.94 87 ASP A CA 1
ATOM 708 C C . ASP A 1 87 ? 12.431 17.862 -6.990 1.00 65.94 87 ASP A C 1
ATOM 710 O O . ASP A 1 87 ? 13.521 18.301 -6.627 1.00 65.94 87 ASP A O 1
ATOM 714 N N . SER A 1 88 ? 12.377 16.765 -7.748 1.00 68.31 88 SER A N 1
ATOM 715 C CA . SER A 1 88 ? 13.558 16.202 -8.394 1.00 68.31 88 SER A CA 1
ATOM 716 C C . SER A 1 88 ? 14.000 17.068 -9.577 1.00 68.31 88 SER A C 1
ATOM 718 O O . SER A 1 88 ? 13.200 17.745 -10.235 1.00 68.31 88 SER A O 1
ATOM 720 N N . ASP A 1 89 ? 15.309 17.056 -9.837 1.00 79.81 89 ASP A N 1
ATOM 721 C CA . ASP A 1 89 ? 15.967 17.878 -10.851 1.00 79.81 89 ASP A CA 1
ATOM 722 C C . ASP A 1 89 ? 15.257 17.763 -12.215 1.00 79.81 89 ASP A C 1
ATOM 724 O O . ASP A 1 89 ? 15.145 16.684 -12.809 1.00 79.81 89 ASP A O 1
ATOM 728 N N . ARG A 1 90 ? 14.786 18.903 -12.743 1.00 80.56 90 ARG A N 1
ATOM 729 C CA . ARG A 1 90 ? 14.108 18.991 -14.050 1.00 80.56 90 ARG A CA 1
ATOM 730 C C . ARG A 1 90 ? 14.926 18.365 -15.179 1.00 80.56 90 ARG A C 1
ATOM 732 O O . ARG A 1 90 ? 14.346 17.824 -16.120 1.00 80.56 90 ARG A O 1
ATOM 739 N N . THR A 1 91 ? 16.247 18.446 -15.101 1.00 81.31 91 THR A N 1
ATOM 740 C CA . THR A 1 91 ? 17.191 17.872 -16.057 1.00 81.31 91 THR A CA 1
ATOM 741 C C . THR A 1 91 ? 17.149 16.349 -16.000 1.00 81.31 91 THR A C 1
ATOM 743 O O . THR A 1 91 ? 16.994 15.710 -17.039 1.00 81.31 91 THR A O 1
ATOM 746 N N . GLN A 1 92 ? 17.166 15.761 -14.800 1.00 81.81 92 GLN A N 1
ATOM 747 C CA . GLN A 1 92 ? 17.038 14.310 -14.619 1.00 81.81 92 GLN A CA 1
ATOM 748 C C . GLN A 1 92 ? 15.686 13.798 -15.125 1.00 81.81 92 GLN A C 1
ATOM 750 O O . GLN A 1 92 ? 15.636 12.808 -15.855 1.00 81.81 92 GLN A O 1
ATOM 755 N N . LYS A 1 93 ? 14.594 14.521 -14.835 1.00 84.50 93 LYS A N 1
ATOM 756 C CA . LYS A 1 93 ? 13.265 14.193 -15.375 1.00 84.50 93 LYS A CA 1
ATOM 757 C C . LYS A 1 93 ? 13.247 14.201 -16.898 1.00 84.50 93 LYS A C 1
ATOM 759 O O . LYS A 1 93 ? 12.673 13.303 -17.508 1.00 84.50 93 LYS A O 1
ATOM 764 N N . ARG A 1 94 ? 13.866 15.208 -17.521 1.00 84.25 94 ARG A N 1
ATOM 765 C CA . ARG A 1 94 ? 13.967 15.300 -18.984 1.00 84.25 94 ARG A CA 1
ATOM 766 C C . ARG A 1 94 ? 14.756 14.128 -19.557 1.00 84.25 94 ARG A C 1
ATOM 768 O O . ARG A 1 94 ? 14.264 13.491 -20.479 1.00 84.25 94 ARG A O 1
ATOM 775 N N . PHE A 1 95 ? 15.917 13.806 -18.989 1.00 85.62 95 PHE A N 1
ATOM 776 C CA . PHE A 1 95 ? 16.731 12.680 -19.451 1.00 85.62 95 PHE A CA 1
ATOM 777 C C . PHE A 1 95 ? 16.023 11.334 -19.306 1.00 85.62 95 PHE A C 1
ATOM 779 O O . PHE A 1 95 ? 16.054 10.539 -20.242 1.00 85.62 95 PHE A O 1
ATOM 786 N N . ALA A 1 96 ? 15.329 11.100 -18.190 1.00 83.81 96 ALA A N 1
ATOM 787 C CA . ALA A 1 96 ? 14.518 9.901 -18.019 1.00 83.81 96 ALA A CA 1
ATOM 788 C C . ALA A 1 96 ? 13.432 9.821 -19.101 1.00 83.81 96 ALA A C 1
ATOM 790 O O . ALA A 1 96 ? 13.337 8.819 -19.799 1.00 83.81 96 ALA A O 1
ATOM 791 N N . LYS A 1 97 ? 12.681 10.908 -19.318 1.00 84.00 97 LYS A N 1
ATOM 792 C CA . LYS A 1 97 ? 11.579 10.961 -20.295 1.00 84.00 97 LYS A CA 1
ATOM 793 C C . LYS A 1 97 ? 12.011 10.790 -21.756 1.00 84.00 97 LYS A C 1
ATOM 795 O O . LYS A 1 97 ? 11.165 10.461 -22.583 1.00 84.00 97 LYS A O 1
ATOM 800 N N . LEU A 1 98 ? 13.289 11.001 -22.077 1.00 88.12 98 LEU A N 1
ATOM 801 C CA . LEU A 1 98 ? 13.846 10.739 -23.409 1.00 88.12 98 LEU A CA 1
ATOM 802 C C . LEU A 1 98 ? 14.040 9.242 -23.692 1.00 88.12 98 LEU A C 1
ATOM 804 O O . LEU A 1 98 ? 14.112 8.850 -24.856 1.00 88.12 98 LEU A O 1
ATOM 808 N N . GLN A 1 99 ? 14.116 8.399 -22.659 1.00 85.12 99 GLN A N 1
ATOM 809 C CA . GLN A 1 99 ? 14.194 6.953 -22.838 1.00 85.12 99 GLN A CA 1
ATOM 810 C C . GLN A 1 99 ? 12.833 6.403 -23.276 1.00 85.12 99 GLN A C 1
ATOM 812 O O . GLN A 1 99 ? 11.787 6.734 -22.705 1.00 85.12 99 GLN A O 1
ATOM 817 N N . LYS A 1 100 ? 12.837 5.520 -24.281 1.00 79.94 100 LYS A N 1
ATOM 818 C CA . LYS A 1 100 ? 11.637 4.771 -24.665 1.00 79.94 100 LYS A CA 1
ATOM 819 C C . LYS A 1 100 ? 11.179 3.944 -23.459 1.00 79.94 100 LYS A C 1
ATOM 821 O O . LYS A 1 100 ? 11.977 3.216 -22.885 1.00 79.94 100 LYS A O 1
ATOM 826 N N . ASN A 1 101 ? 9.905 4.074 -23.093 1.00 85.94 101 ASN A N 1
ATOM 827 C CA . ASN A 1 101 ? 9.278 3.382 -21.962 1.00 85.94 101 ASN A CA 1
ATOM 828 C C . ASN A 1 101 ? 9.931 3.631 -20.587 1.00 85.94 101 ASN A C 1
ATOM 830 O O . ASN A 1 101 ? 9.961 2.750 -19.738 1.00 85.94 101 ASN A O 1
ATOM 834 N N . TRP A 1 102 ? 10.400 4.850 -20.314 1.00 86.19 102 TRP A N 1
ATOM 835 C CA . TRP A 1 102 ? 11.002 5.215 -19.020 1.00 86.19 102 TRP A CA 1
ATOM 836 C C . TRP A 1 102 ? 10.158 4.868 -17.775 1.00 86.19 102 TRP A C 1
ATOM 838 O O . TRP A 1 102 ? 10.701 4.738 -16.678 1.00 86.19 102 TRP A O 1
ATOM 848 N N . LYS A 1 103 ? 8.835 4.718 -17.933 1.00 88.31 103 LYS A N 1
ATOM 849 C CA . LYS A 1 103 ? 7.912 4.305 -16.866 1.00 88.31 103 LYS A CA 1
ATOM 850 C C . LYS A 1 103 ? 8.131 2.858 -16.411 1.00 88.31 103 LYS A C 1
ATOM 852 O O . LYS A 1 103 ? 7.865 2.566 -15.250 1.00 88.31 103 LYS A O 1
ATOM 857 N N . ASP A 1 104 ? 8.672 1.992 -17.266 1.00 89.12 104 ASP A N 1
ATOM 858 C CA . ASP A 1 104 ? 8.951 0.583 -16.950 1.00 89.12 104 ASP A CA 1
ATOM 859 C C . ASP A 1 104 ? 9.977 0.463 -15.806 1.00 89.12 104 ASP A C 1
ATOM 861 O O . ASP A 1 104 ? 9.930 -0.462 -14.996 1.00 89.12 104 ASP A O 1
ATOM 865 N N . SER A 1 105 ? 10.850 1.464 -15.648 1.00 87.00 105 SER A N 1
ATOM 866 C CA . SER A 1 105 ? 11.781 1.560 -14.516 1.00 87.00 105 SER A CA 1
ATOM 867 C C . SER A 1 105 ? 11.074 1.628 -13.156 1.00 87.00 105 SER A C 1
ATOM 869 O O . SER A 1 105 ? 11.638 1.196 -12.153 1.00 87.00 105 SER A O 1
ATOM 871 N N . PHE A 1 106 ? 9.836 2.131 -13.120 1.00 91.12 106 PHE A N 1
ATOM 872 C CA . PHE A 1 106 ? 9.011 2.253 -11.914 1.00 91.12 106 PHE A CA 1
ATOM 873 C C . PHE A 1 106 ? 8.068 1.071 -11.711 1.00 91.12 106 PHE A C 1
ATOM 875 O O . PHE A 1 106 ? 7.317 1.060 -10.736 1.00 91.12 106 PHE A O 1
ATOM 882 N N . GLU A 1 107 ? 8.081 0.094 -12.620 1.00 93.75 107 GLU A N 1
ATOM 883 C CA . GLU A 1 107 ? 7.224 -1.076 -12.523 1.00 93.75 107 GLU A CA 1
ATOM 884 C C . GLU A 1 107 ? 7.443 -1.778 -11.182 1.00 93.75 107 GLU A C 1
ATOM 886 O O . GLU A 1 107 ? 8.540 -2.244 -10.867 1.00 93.75 107 GLU A O 1
ATOM 891 N N . VAL A 1 108 ? 6.380 -1.886 -10.400 1.00 94.81 108 VAL A N 1
ATOM 892 C CA . VAL A 1 108 ? 6.389 -2.641 -9.156 1.00 94.81 108 VAL A CA 1
ATOM 893 C C . VAL A 1 108 ? 6.021 -4.079 -9.486 1.00 94.81 108 VAL A C 1
ATOM 895 O O . VAL A 1 108 ? 4.917 -4.351 -9.943 1.00 94.81 108 VAL A O 1
ATOM 898 N N . ASN A 1 109 ? 6.951 -5.005 -9.272 1.00 96.69 109 ASN A N 1
ATOM 899 C CA . ASN A 1 109 ? 6.727 -6.443 -9.407 1.00 96.69 109 ASN A CA 1
ATOM 900 C C . ASN A 1 109 ? 7.772 -7.194 -8.573 1.00 96.69 109 ASN A C 1
ATOM 902 O O . ASN A 1 109 ? 8.897 -6.718 -8.423 1.00 96.69 109 ASN A O 1
ATOM 906 N N . ASN A 1 110 ? 7.416 -8.365 -8.048 1.00 96.75 110 ASN A N 1
ATOM 907 C CA . ASN A 1 110 ? 8.284 -9.213 -7.227 1.00 96.75 110 ASN A CA 1
ATOM 908 C C . ASN A 1 110 ? 8.854 -8.501 -5.983 1.00 96.75 110 ASN A C 1
ATOM 910 O O . ASN A 1 110 ? 9.958 -8.802 -5.530 1.00 96.75 110 ASN A O 1
ATOM 914 N N . ILE A 1 111 ? 8.092 -7.561 -5.420 1.00 96.94 111 ILE A N 1
ATOM 915 C CA . ILE A 1 111 ? 8.425 -6.889 -4.159 1.00 96.94 111 ILE A CA 1
ATOM 916 C C . ILE A 1 111 ? 7.966 -7.723 -2.963 1.00 96.94 111 ILE A C 1
ATOM 918 O O . ILE A 1 111 ? 7.036 -8.522 -3.080 1.00 96.94 111 ILE A O 1
ATOM 922 N N . LYS A 1 112 ? 8.571 -7.501 -1.794 1.00 97.62 112 LYS A N 1
ATOM 923 C CA . LYS A 1 112 ? 8.133 -8.099 -0.529 1.00 97.62 112 LYS A CA 1
ATOM 924 C C . LYS A 1 112 ? 7.541 -7.045 0.401 1.00 97.62 112 LYS A C 1
ATOM 926 O O . LYS A 1 112 ? 8.252 -6.131 0.811 1.00 97.62 112 LYS A O 1
ATOM 931 N N . LEU A 1 113 ? 6.275 -7.210 0.777 1.00 97.56 113 LEU A N 1
ATOM 932 C CA . LEU A 1 113 ? 5.595 -6.412 1.797 1.00 97.56 113 LEU A CA 1
ATOM 933 C C . LEU A 1 113 ? 5.580 -7.144 3.146 1.00 97.56 113 LEU A C 1
ATOM 935 O O . LEU A 1 113 ? 5.411 -8.358 3.205 1.00 97.56 113 LEU A O 1
ATOM 939 N N . SER A 1 114 ? 5.788 -6.431 4.248 1.00 96.25 114 SER A N 1
ATOM 940 C CA . SER A 1 114 ? 5.811 -7.029 5.589 1.00 96.25 114 SER A CA 1
ATOM 941 C C . SER A 1 114 ? 5.648 -5.982 6.686 1.00 96.25 114 SER A C 1
ATOM 943 O O . SER A 1 114 ? 5.762 -4.783 6.435 1.00 96.25 114 SER A O 1
ATOM 945 N N . GLY A 1 115 ? 5.440 -6.438 7.922 1.00 94.12 115 GLY A N 1
ATOM 946 C CA . GLY A 1 115 ? 5.431 -5.560 9.092 1.00 94.12 115 GLY A CA 1
ATOM 947 C C . GLY A 1 115 ? 4.252 -4.588 9.121 1.00 94.12 115 GLY A C 1
ATOM 948 O O . GLY A 1 115 ? 4.394 -3.497 9.663 1.00 94.12 115 GLY A O 1
ATOM 949 N N . GLY A 1 116 ? 3.121 -4.981 8.537 1.00 95.38 116 GLY A N 1
ATOM 950 C CA . GLY A 1 116 ? 1.853 -4.275 8.584 1.00 95.38 116 GLY A CA 1
ATOM 951 C C . GLY A 1 116 ? 1.455 -3.945 10.019 1.00 95.38 116 GLY A C 1
ATOM 952 O O . GLY A 1 116 ? 1.287 -4.839 10.852 1.00 95.38 116 GLY A O 1
ATOM 953 N N . SER A 1 117 ? 1.302 -2.658 10.316 1.00 94.94 117 SER A N 1
ATOM 954 C CA . SER A 1 117 ? 0.903 -2.171 11.639 1.00 94.94 117 SER A CA 1
ATOM 955 C C . SER A 1 117 ? -0.067 -0.999 11.537 1.00 94.94 117 SER A C 1
ATOM 957 O O . SER A 1 117 ? -0.004 -0.190 10.610 1.00 94.94 117 SER A O 1
ATOM 959 N N . GLU A 1 118 ? -1.003 -0.916 12.486 1.00 94.62 118 GLU A N 1
ATOM 960 C CA . GLU A 1 118 ? -1.912 0.228 12.606 1.00 94.62 118 GLU A CA 1
ATOM 961 C C . GLU A 1 118 ? -1.202 1.374 13.339 1.00 94.62 118 GLU A C 1
ATOM 963 O O . GLU A 1 118 ? -0.692 1.202 14.451 1.00 94.62 118 GLU A O 1
ATOM 968 N N . LEU A 1 119 ? -1.225 2.562 12.735 1.00 92.69 119 LEU A N 1
ATOM 969 C CA . LEU A 1 119 ? -0.743 3.814 13.313 1.00 92.69 119 LEU A CA 1
ATOM 970 C C . LEU A 1 119 ? -1.908 4.532 14.002 1.00 92.69 119 LEU A C 1
ATOM 972 O O . LEU A 1 119 ? -2.434 5.538 13.511 1.00 92.69 119 LEU A O 1
ATOM 976 N N . SER A 1 120 ? -2.339 4.000 15.147 1.00 88.38 120 SER A N 1
ATOM 977 C CA . SER A 1 120 ? -3.500 4.525 15.882 1.00 88.38 120 SER A CA 1
ATOM 978 C C . SER A 1 120 ? -3.315 5.986 16.303 1.00 88.38 120 SER A C 1
ATOM 980 O O . SER A 1 120 ? -4.263 6.762 16.270 1.00 88.38 120 SER A O 1
ATOM 982 N N . PHE A 1 121 ? -2.079 6.407 16.591 1.00 86.44 121 PHE A N 1
ATOM 983 C CA . PHE A 1 121 ? -1.753 7.794 16.943 1.00 86.44 121 PHE A CA 1
ATOM 984 C C . PHE A 1 121 ? -1.979 8.804 15.805 1.00 86.44 121 PHE A C 1
ATOM 986 O O . PHE A 1 121 ? -2.103 9.996 16.073 1.00 86.44 121 PHE A O 1
ATOM 993 N N . LEU A 1 122 ? -2.039 8.349 14.548 1.00 84.00 122 LEU A N 1
ATOM 994 C CA . LEU A 1 122 ? -2.372 9.189 13.391 1.00 84.00 122 LEU A CA 1
ATOM 995 C C . LEU A 1 122 ? -3.846 9.076 12.987 1.00 84.00 122 LEU A C 1
ATOM 997 O O . LEU A 1 122 ? -4.261 9.769 12.061 1.00 84.00 122 LEU A O 1
ATOM 1001 N N . SER A 1 123 ? -4.620 8.207 13.633 1.00 81.00 123 SER A N 1
ATOM 1002 C CA . SER A 1 123 ? -5.986 7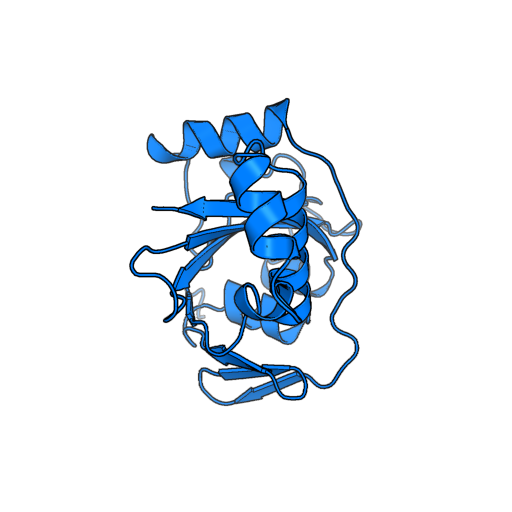.850 13.246 1.00 81.00 123 SER A CA 1
ATOM 1003 C C . SER A 1 123 ? -6.968 8.452 14.255 1.00 81.00 123 SER A C 1
ATOM 1005 O O . SER A 1 123 ? -7.369 7.807 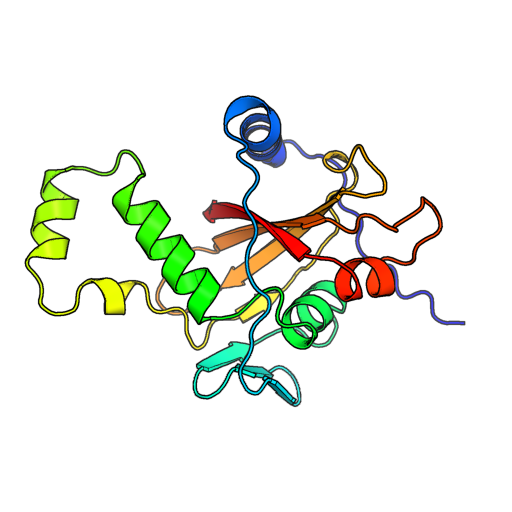15.218 1.00 81.00 123 SER A O 1
ATOM 1007 N N . THR A 1 124 ? -7.298 9.735 14.084 1.00 77.75 124 THR A N 1
ATOM 1008 C CA . THR A 1 124 ? -8.130 10.502 15.036 1.00 77.75 124 THR A CA 1
ATOM 1009 C C . THR A 1 124 ? -9.638 10.284 14.871 1.00 77.75 124 THR A C 1
ATOM 1011 O O . THR A 1 124 ? -10.411 10.724 15.716 1.00 77.75 124 THR A O 1
ATOM 1014 N N . ASP A 1 125 ? -10.058 9.647 13.779 1.00 89.06 125 ASP A N 1
ATOM 1015 C CA . ASP A 1 125 ? -11.450 9.358 13.424 1.00 89.06 125 ASP A CA 1
ATOM 1016 C C . ASP A 1 125 ? -11.608 7.837 13.283 1.00 89.06 125 ASP A C 1
ATOM 1018 O O . ASP A 1 125 ? -10.787 7.191 12.638 1.00 89.06 125 ASP A O 1
ATOM 1022 N N . GLU A 1 126 ? -12.668 7.262 13.854 1.00 92.12 126 GLU A N 1
ATOM 1023 C CA . GLU A 1 126 ? -12.990 5.831 13.740 1.00 92.12 126 GLU A CA 1
ATOM 1024 C C . GLU A 1 126 ? -13.160 5.365 12.284 1.00 92.12 126 GLU A C 1
ATOM 1026 O O . GLU A 1 126 ? -12.944 4.193 11.977 1.00 92.12 126 GLU A O 1
ATOM 1031 N N . LYS A 1 127 ? -13.480 6.294 11.375 1.00 95.81 127 LYS A N 1
ATOM 1032 C CA . LYS A 1 127 ? -13.676 6.052 9.940 1.00 95.81 127 LYS A CA 1
ATOM 1033 C C . LYS A 1 127 ? -12.390 6.065 9.130 1.00 95.81 127 LYS A C 1
ATOM 1035 O O . LYS A 1 127 ? -12.415 5.714 7.949 1.00 95.81 127 LYS A O 1
ATOM 1040 N N . ILE A 1 128 ? -11.280 6.508 9.716 1.00 95.06 128 ILE A N 1
ATOM 1041 C CA . ILE A 1 128 ? -10.003 6.673 9.025 1.00 95.06 128 ILE A CA 1
ATOM 1042 C C . ILE A 1 128 ? -8.926 5.960 9.826 1.00 95.06 128 ILE A C 1
ATOM 1044 O O . ILE A 1 128 ? -8.592 6.375 10.930 1.00 95.06 128 ILE A O 1
ATOM 1048 N N . LYS A 1 129 ? -8.316 4.936 9.230 1.00 95.94 129 LYS A N 1
ATOM 1049 C CA . LYS A 1 129 ? -7.164 4.256 9.823 1.00 95.9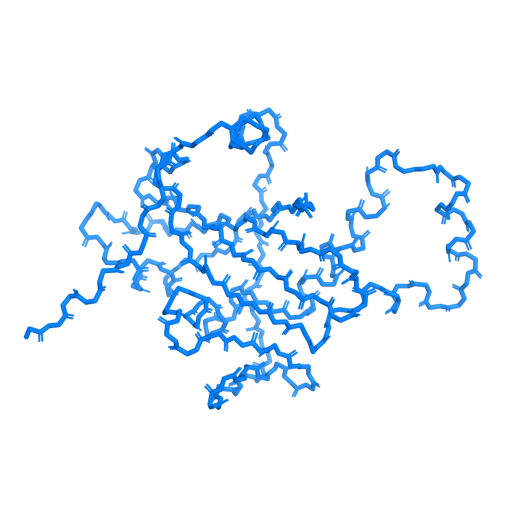4 129 LYS A CA 1
ATOM 1050 C C . LYS A 1 129 ? -5.968 4.322 8.900 1.00 95.94 129 LYS A C 1
ATOM 1052 O O . LYS A 1 129 ? -6.086 4.190 7.680 1.00 95.94 129 LYS A O 1
ATOM 1057 N N . ARG A 1 130 ? -4.805 4.540 9.500 1.00 95.50 130 ARG A N 1
ATOM 1058 C CA . ARG A 1 130 ? -3.524 4.627 8.804 1.00 95.50 130 ARG A CA 1
ATOM 1059 C C . ARG A 1 130 ? -2.670 3.434 9.168 1.00 95.50 130 ARG A C 1
ATOM 1061 O O . ARG A 1 130 ? -2.606 3.039 10.328 1.00 95.50 130 ARG A O 1
ATOM 1068 N N . PHE A 1 131 ? -2.007 2.886 8.167 1.00 96.06 131 PHE A N 1
ATOM 1069 C CA . PHE A 1 131 ? -1.211 1.683 8.300 1.00 96.06 131 PHE A CA 1
ATOM 1070 C C . PHE A 1 131 ? 0.180 1.915 7.756 1.00 96.06 131 PHE A C 1
ATOM 1072 O O . PHE A 1 131 ? 0.347 2.607 6.753 1.00 96.06 131 PHE A O 1
ATOM 1079 N N . LYS A 1 132 ? 1.160 1.306 8.405 1.00 95.69 132 LYS A N 1
ATOM 1080 C CA . LYS A 1 132 ? 2.544 1.255 7.956 1.00 95.69 132 LYS A CA 1
ATOM 1081 C C . LYS A 1 132 ? 2.827 -0.133 7.412 1.00 95.69 132 LYS A C 1
ATOM 1083 O O . LYS A 1 132 ? 2.448 -1.117 8.036 1.00 95.69 132 LYS A O 1
ATOM 1088 N N . VAL A 1 133 ? 3.492 -0.202 6.266 1.00 96.75 133 VAL A N 1
ATOM 1089 C CA . VAL A 1 133 ? 3.931 -1.454 5.645 1.00 96.75 133 VAL A CA 1
ATOM 1090 C C . VAL A 1 133 ? 5.351 -1.264 5.130 1.00 96.75 133 VAL A C 1
ATOM 1092 O O . VAL A 1 133 ? 5.643 -0.315 4.400 1.00 96.75 133 VAL A O 1
ATOM 1095 N N . VAL A 1 134 ? 6.243 -2.175 5.499 1.00 96.44 134 VAL A N 1
ATOM 1096 C CA . VAL A 1 134 ? 7.616 -2.213 4.994 1.00 96.44 134 VAL A CA 1
ATOM 1097 C C . VAL A 1 134 ? 7.626 -2.914 3.642 1.00 96.44 134 VAL A C 1
ATOM 1099 O O . VAL A 1 134 ? 7.072 -3.999 3.493 1.00 96.44 134 VAL A O 1
ATOM 1102 N N . CYS A 1 135 ? 8.294 -2.311 2.668 1.00 96.56 135 CYS A N 1
ATOM 1103 C CA . CYS A 1 135 ? 8.518 -2.839 1.336 1.00 96.56 135 CYS A CA 1
ATOM 1104 C C . CYS A 1 135 ? 10.016 -3.038 1.088 1.00 96.56 135 CYS A C 1
ATOM 1106 O O . CYS A 1 135 ? 10.812 -2.097 1.165 1.00 96.56 135 CYS A O 1
ATOM 1108 N N . LYS A 1 136 ? 10.391 -4.270 0.739 1.00 95.88 136 LYS A N 1
ATOM 1109 C CA . LYS A 1 136 ? 11.687 -4.591 0.147 1.00 95.88 136 LYS A CA 1
ATOM 1110 C C . LYS A 1 136 ? 11.488 -4.853 -1.337 1.00 95.88 136 LYS A C 1
ATOM 1112 O O . LYS A 1 136 ? 10.915 -5.869 -1.724 1.00 95.88 136 LYS A O 1
ATOM 1117 N N . ASP A 1 137 ? 11.993 -3.943 -2.151 1.00 93.81 137 ASP A N 1
ATOM 1118 C CA . ASP A 1 137 ? 12.048 -4.102 -3.598 1.00 93.81 137 ASP A CA 1
ATOM 1119 C C . ASP A 1 137 ? 13.466 -4.553 -3.988 1.00 93.81 137 ASP A C 1
ATOM 1121 O O . ASP A 1 137 ? 14.434 -3.918 -3.556 1.00 93.81 137 ASP A O 1
ATOM 1125 N N . PRO A 1 138 ? 13.634 -5.647 -4.755 1.00 91.19 138 PRO A N 1
ATOM 1126 C CA . PRO A 1 138 ? 14.952 -6.107 -5.191 1.00 91.19 138 PRO A CA 1
ATOM 1127 C C . PRO A 1 138 ? 15.704 -5.080 -6.052 1.00 91.19 138 PRO A C 1
ATOM 1129 O O . PRO A 1 138 ? 16.932 -5.134 -6.109 1.00 91.19 138 PRO A O 1
ATOM 1132 N N . LYS A 1 139 ? 15.002 -4.131 -6.686 1.00 89.19 139 LYS A N 1
ATOM 1133 C CA . LYS A 1 139 ? 15.607 -3.048 -7.475 1.00 89.19 139 LYS A CA 1
ATOM 1134 C C . LYS A 1 139 ? 16.329 -2.016 -6.606 1.00 89.19 139 LYS A C 1
ATOM 1136 O O . LYS A 1 139 ? 17.192 -1.304 -7.115 1.00 89.19 139 LYS A O 1
ATOM 1141 N N . PHE A 1 140 ? 16.002 -1.928 -5.312 1.00 86.00 140 PHE A N 1
ATOM 1142 C CA . PHE A 1 140 ? 16.540 -0.907 -4.415 1.00 86.00 140 PHE A CA 1
ATOM 1143 C C . PHE A 1 140 ? 17.285 -1.517 -3.210 1.00 86.00 140 PHE A C 1
ATOM 1145 O O . PHE A 1 140 ? 16.803 -2.453 -2.557 1.00 86.00 140 PHE A O 1
ATOM 1152 N N . PRO A 1 141 ? 18.468 -0.981 -2.849 1.00 86.00 141 PRO A N 1
ATOM 1153 C CA . PRO A 1 141 ? 19.219 -1.474 -1.695 1.00 86.00 141 PRO A CA 1
ATOM 1154 C C . PRO A 1 141 ? 18.499 -1.164 -0.376 1.00 86.00 141 PRO A C 1
ATOM 1156 O O . PRO A 1 141 ? 18.477 -2.009 0.523 1.00 86.00 141 PRO A O 1
ATOM 1159 N N . ASN A 1 142 ? 17.841 -0.008 -0.296 1.00 90.00 142 ASN A N 1
ATOM 1160 C CA . ASN A 1 142 ? 17.189 0.479 0.916 1.00 90.00 142 ASN A CA 1
ATOM 1161 C C . ASN A 1 142 ? 15.785 -0.107 1.090 1.00 90.00 142 ASN A C 1
ATOM 1163 O O . ASN A 1 142 ? 15.153 -0.562 0.132 1.00 90.00 142 ASN A O 1
ATOM 1167 N N . LEU A 1 143 ? 15.295 -0.084 2.329 1.00 92.44 143 LEU A N 1
ATOM 1168 C CA . LEU A 1 143 ? 13.906 -0.407 2.620 1.00 92.44 143 LEU A CA 1
ATOM 1169 C C . LEU A 1 143 ? 13.034 0.813 2.340 1.00 92.44 143 LEU A C 1
ATOM 1171 O O . LEU A 1 143 ? 13.381 1.951 2.657 1.00 92.44 143 LEU A O 1
ATOM 1175 N N . MET A 1 144 ? 11.877 0.559 1.746 1.00 93.69 144 MET A N 1
ATOM 1176 C CA . MET A 1 144 ? 10.849 1.568 1.559 1.00 93.69 144 MET A CA 1
ATOM 1177 C C . MET A 1 144 ? 9.749 1.317 2.578 1.00 93.69 144 MET A C 1
ATOM 1179 O O . MET A 1 144 ? 9.375 0.179 2.833 1.00 93.69 144 MET A O 1
ATOM 1183 N N . ILE A 1 145 ? 9.197 2.374 3.148 1.00 95.12 145 ILE A N 1
ATOM 1184 C CA . ILE A 1 145 ? 8.048 2.295 4.039 1.00 95.12 145 ILE A CA 1
ATOM 1185 C C . ILE A 1 145 ? 6.888 2.990 3.364 1.00 95.12 145 ILE A C 1
ATOM 1187 O O . ILE A 1 145 ? 6.975 4.177 3.041 1.00 95.12 145 ILE A O 1
ATOM 1191 N N . TYR A 1 146 ? 5.807 2.245 3.177 1.00 96.12 146 TYR A N 1
ATOM 1192 C CA . TYR A 1 146 ? 4.531 2.780 2.745 1.00 96.12 146 TYR A CA 1
ATOM 1193 C C . TYR A 1 146 ? 3.641 3.076 3.941 1.00 96.12 146 TYR A C 1
ATOM 1195 O O . TYR A 1 146 ? 3.566 2.310 4.902 1.00 96.12 146 TYR A O 1
ATOM 1203 N N . TYR A 1 147 ? 2.931 4.186 3.825 1.00 96.19 147 TYR A N 1
ATOM 1204 C CA . TYR A 1 147 ? 1.878 4.616 4.718 1.00 96.19 147 TYR A CA 1
ATOM 1205 C C . TYR A 1 147 ? 0.582 4.666 3.915 1.00 96.19 147 TYR A C 1
ATOM 1207 O O . TYR A 1 147 ? 0.449 5.470 2.987 1.00 96.19 147 TYR A O 1
ATOM 1215 N N . PHE A 1 148 ? -0.364 3.800 4.260 1.00 97.31 148 PHE A N 1
ATOM 1216 C CA . PHE A 1 148 ? -1.657 3.688 3.595 1.00 97.31 148 PHE A CA 1
ATOM 1217 C C . PHE A 1 148 ? -2.751 4.248 4.498 1.00 97.31 148 PHE A C 1
ATOM 1219 O O . PHE A 1 148 ? -2.906 3.804 5.633 1.00 97.31 148 PHE A O 1
ATOM 1226 N N . GLU A 1 149 ? -3.523 5.214 4.002 1.00 96.69 149 GLU A N 1
ATOM 1227 C CA . GLU A 1 149 ? -4.750 5.653 4.669 1.00 96.69 149 GLU A CA 1
ATOM 1228 C C . GLU A 1 149 ? -5.945 4.937 4.055 1.00 96.69 149 GLU A C 1
ATOM 1230 O O . GLU A 1 149 ? -6.210 5.068 2.858 1.00 96.69 149 GLU A O 1
ATOM 1235 N N . LEU A 1 150 ? -6.682 4.219 4.891 1.00 97.56 150 LEU A N 1
ATOM 1236 C CA . LEU A 1 150 ? -7.914 3.544 4.537 1.00 97.56 150 LEU A CA 1
ATOM 1237 C C . LEU A 1 150 ? -9.094 4.288 5.175 1.00 97.56 150 LEU A C 1
ATOM 1239 O O . LEU A 1 150 ? -9.048 4.650 6.351 1.00 97.56 150 LEU A O 1
ATOM 1243 N N . THR A 1 151 ? -10.154 4.518 4.401 1.00 97.00 151 THR A N 1
ATOM 1244 C CA . THR A 1 151 ? -11.410 5.104 4.888 1.00 97.00 151 THR A CA 1
ATOM 1245 C C . THR A 1 151 ? -12.545 4.088 4.779 1.00 97.00 151 THR A C 1
ATOM 1247 O O . THR A 1 151 ? -12.855 3.648 3.669 1.00 97.00 151 THR A O 1
ATOM 1250 N N . ASP A 1 152 ? -13.226 3.808 5.888 1.00 97.12 152 ASP A N 1
ATOM 1251 C CA . ASP A 1 152 ? -14.526 3.130 5.929 1.00 97.12 152 ASP A CA 1
ATOM 1252 C C . ASP A 1 152 ? -15.567 4.088 6.526 1.00 97.12 152 ASP A C 1
ATOM 1254 O O . ASP A 1 152 ? -15.484 4.500 7.678 1.00 97.12 152 ASP A O 1
ATOM 1258 N N . LYS A 1 153 ? -16.568 4.472 5.726 1.00 95.81 153 LYS A N 1
ATOM 1259 C CA . LYS A 1 153 ? -17.590 5.446 6.145 1.00 95.81 153 LYS A CA 1
ATOM 1260 C C . LYS A 1 153 ? -18.550 4.900 7.205 1.00 95.81 153 LYS A C 1
ATOM 1262 O O . LYS A 1 153 ? -19.198 5.708 7.877 1.00 95.81 153 LYS A O 1
ATOM 1267 N N . ASN A 1 154 ? -18.648 3.576 7.302 1.00 96.31 154 ASN A N 1
ATOM 1268 C CA . ASN A 1 154 ? -19.575 2.865 8.173 1.00 96.31 154 ASN A CA 1
ATOM 1269 C C . ASN A 1 154 ? -18.883 2.313 9.425 1.00 96.31 154 ASN A C 1
ATOM 1271 O O . ASN A 1 154 ? -19.564 1.753 10.280 1.00 96.31 154 ASN A O 1
ATOM 1275 N N . ALA A 1 155 ? -17.560 2.466 9.531 1.00 96.06 155 ALA A N 1
ATOM 1276 C CA . ALA A 1 155 ? -16.820 2.013 10.692 1.00 96.06 155 ALA A CA 1
ATOM 1277 C C . ALA A 1 155 ? -17.228 2.781 11.951 1.00 96.06 155 ALA A C 1
ATOM 1279 O O . ALA A 1 155 ? -17.476 3.989 11.931 1.00 96.06 155 ALA A O 1
ATOM 1280 N N . THR A 1 156 ? -17.252 2.035 13.046 1.00 95.00 156 THR A N 1
ATOM 1281 C CA . THR A 1 156 ? -17.435 2.504 14.418 1.00 95.00 156 THR A CA 1
ATOM 1282 C C . THR A 1 156 ? -16.224 2.099 15.259 1.00 95.00 156 THR A C 1
ATOM 1284 O O . THR A 1 156 ? -15.423 1.257 14.840 1.00 95.00 156 THR A O 1
ATOM 1287 N N . LYS A 1 157 ? -16.106 2.633 16.479 1.00 89.81 157 LYS A N 1
ATOM 1288 C CA . LYS A 1 157 ? -15.052 2.261 17.445 1.00 89.81 157 LYS A CA 1
ATOM 1289 C C . LYS A 1 157 ? -14.925 0.754 17.681 1.00 89.81 157 LYS A C 1
ATOM 1291 O O . LYS A 1 157 ? -13.827 0.285 17.965 1.00 89.81 157 LYS A O 1
ATOM 1296 N N . ASP A 1 158 ? -16.024 0.018 17.536 1.00 93.25 158 ASP A N 1
ATOM 1297 C CA . ASP A 1 158 ? -16.092 -1.424 17.785 1.00 93.25 158 ASP A CA 1
ATOM 1298 C C . ASP A 1 158 ? -15.812 -2.266 16.531 1.00 93.25 158 ASP A C 1
ATOM 1300 O O . ASP A 1 158 ? -15.791 -3.494 16.603 1.00 93.25 158 ASP A O 1
ATOM 1304 N N . THR A 1 159 ? -15.594 -1.633 15.372 1.00 94.81 159 THR A N 1
ATOM 1305 C CA . THR A 1 159 ? -15.314 -2.343 14.119 1.00 94.81 159 THR A CA 1
ATOM 1306 C C . THR A 1 159 ? -13.943 -3.027 14.197 1.00 94.81 159 THR A C 1
ATOM 1308 O O . THR A 1 159 ? -12.922 -2.338 14.322 1.00 94.81 159 THR A O 1
ATOM 1311 N N . PRO A 1 160 ? -13.869 -4.370 14.088 1.00 95.12 160 PRO A N 1
ATOM 1312 C CA . PRO A 1 160 ? -12.597 -5.085 14.091 1.00 95.12 160 PRO A CA 1
ATOM 1313 C C . PRO A 1 160 ? -11.700 -4.635 12.936 1.00 95.12 160 PRO A C 1
ATOM 1315 O O . PRO A 1 160 ? -12.188 -4.368 11.839 1.00 95.12 160 PRO A O 1
ATOM 1318 N N . ILE A 1 161 ? -10.374 -4.604 13.130 1.00 93.75 161 ILE A N 1
ATOM 1319 C CA . ILE A 1 161 ? -9.452 -4.089 12.096 1.00 93.75 161 ILE A CA 1
ATOM 1320 C C . ILE A 1 161 ? -9.586 -4.821 10.755 1.00 93.75 161 ILE A C 1
ATOM 1322 O O . ILE A 1 161 ? -9.426 -4.221 9.700 1.00 93.75 161 ILE A O 1
ATOM 1326 N N . GLN A 1 162 ? -9.875 -6.123 10.795 1.00 93.81 162 GLN A N 1
ATOM 1327 C CA . GLN A 1 162 ? -9.991 -6.958 9.602 1.00 93.81 162 GLN A CA 1
ATOM 1328 C C . GLN A 1 162 ? -11.232 -6.574 8.793 1.00 93.81 162 GLN A C 1
ATOM 1330 O O . GLN A 1 162 ? -11.144 -6.387 7.579 1.00 93.81 162 GLN A O 1
ATOM 1335 N N . ASP A 1 163 ? -12.354 -6.362 9.480 1.00 96.31 163 ASP A N 1
ATOM 1336 C CA . ASP A 1 163 ? -13.595 -5.892 8.866 1.00 96.31 163 ASP A CA 1
ATOM 1337 C C . ASP A 1 163 ? -13.451 -4.451 8.371 1.00 96.31 163 ASP A C 1
ATOM 1339 O O . ASP A 1 163 ? -13.889 -4.135 7.265 1.00 96.31 163 ASP A O 1
ATOM 1343 N N . PHE A 1 164 ? -12.751 -3.603 9.135 1.00 97.19 164 PHE A N 1
ATOM 1344 C CA . PHE A 1 164 ? -12.414 -2.247 8.716 1.00 97.19 164 PHE A CA 1
ATOM 1345 C C . PHE A 1 164 ? -11.653 -2.258 7.385 1.00 97.19 164 PHE A C 1
ATOM 1347 O O . PHE A 1 164 ? -12.064 -1.594 6.437 1.00 97.19 164 PHE A O 1
ATOM 1354 N N . ILE A 1 165 ? -10.558 -3.028 7.284 1.00 97.50 165 ILE A N 1
ATOM 1355 C CA . ILE A 1 165 ? -9.755 -3.100 6.054 1.00 97.50 165 ILE A CA 1
ATOM 1356 C C . ILE A 1 165 ? -10.644 -3.576 4.900 1.00 97.50 165 ILE A C 1
ATOM 1358 O O . ILE A 1 165 ? -10.707 -2.903 3.874 1.00 97.50 165 ILE A O 1
ATOM 1362 N N . LYS A 1 166 ? -11.405 -4.658 5.083 1.00 97.00 166 LYS A N 1
ATOM 1363 C CA . LYS A 1 166 ? -12.294 -5.221 4.055 1.00 97.00 166 LYS A CA 1
ATOM 1364 C C . LYS A 1 166 ? -13.287 -4.210 3.473 1.00 97.00 166 LYS A C 1
ATOM 1366 O O . LYS A 1 166 ? -13.431 -4.102 2.248 1.00 97.00 166 LYS A O 1
ATOM 1371 N N . ASN A 1 167 ? -13.933 -3.439 4.342 1.00 97.31 167 ASN A N 1
ATOM 1372 C CA . ASN A 1 167 ? -14.975 -2.482 3.965 1.00 97.31 167 ASN A CA 1
ATOM 1373 C C . ASN A 1 167 ? -14.420 -1.126 3.498 1.00 97.31 167 ASN A C 1
ATOM 1375 O O . ASN A 1 167 ? -15.155 -0.299 2.951 1.00 97.31 167 ASN A O 1
ATOM 1379 N N . SER A 1 168 ? -13.122 -0.896 3.685 1.00 97.44 168 SER A N 1
ATOM 1380 C CA . SER A 1 168 ? -12.493 0.382 3.386 1.00 97.44 168 SER A CA 1
ATOM 1381 C C . SER A 1 168 ? -12.231 0.628 1.896 1.00 97.44 168 SER A C 1
ATOM 1383 O O . SER A 1 168 ? -12.310 -0.250 1.028 1.00 97.44 168 SER A O 1
ATOM 1385 N N . LYS A 1 169 ? -11.871 1.880 1.611 1.00 97.31 169 LYS A N 1
ATOM 1386 C CA . LYS A 1 169 ? -11.217 2.319 0.377 1.00 97.31 169 LYS A CA 1
ATOM 1387 C C . LYS A 1 169 ? -9.862 2.912 0.719 1.00 97.31 169 LYS A C 1
ATOM 1389 O O . LYS A 1 169 ? -9.739 3.600 1.731 1.00 97.31 169 LYS A O 1
ATOM 1394 N N . LEU A 1 170 ? -8.884 2.729 -0.159 1.00 97.94 170 LEU A N 1
ATOM 1395 C CA . LEU A 1 170 ? -7.612 3.429 -0.047 1.00 97.94 170 LEU A CA 1
ATOM 1396 C C . LEU A 1 170 ? -7.790 4.897 -0.452 1.00 97.94 170 LEU A C 1
ATOM 1398 O O . LEU A 1 170 ? -8.273 5.203 -1.547 1.00 97.94 170 LEU A O 1
ATOM 1402 N N . THR A 1 171 ? -7.401 5.808 0.438 1.00 96.56 171 THR A N 1
ATOM 1403 C CA . THR A 1 171 ? -7.604 7.251 0.265 1.00 96.56 171 THR A CA 1
ATOM 1404 C C . THR A 1 171 ? -6.338 8.087 0.317 1.00 96.56 171 THR A C 1
ATOM 1406 O O . THR A 1 171 ? -6.360 9.248 -0.092 1.00 96.56 171 THR A O 1
ATOM 1409 N N . HIS A 1 172 ? -5.216 7.522 0.751 1.00 95.88 172 HIS A N 1
ATOM 1410 C CA . HIS A 1 172 ? -3.920 8.184 0.662 1.00 95.88 172 HIS A CA 1
ATOM 1411 C C . HIS A 1 172 ? -2.788 7.158 0.633 1.00 95.88 172 HIS A C 1
ATOM 1413 O O . HIS A 1 172 ? -2.880 6.112 1.274 1.00 95.88 172 HIS A O 1
ATOM 1419 N N . ILE A 1 173 ? -1.725 7.485 -0.100 1.00 95.81 173 ILE A N 1
ATOM 1420 C CA . ILE A 1 173 ? -0.468 6.737 -0.119 1.00 95.81 173 ILE A CA 1
ATOM 1421 C C . ILE A 1 173 ? 0.636 7.749 0.137 1.00 95.81 173 ILE A C 1
ATOM 1423 O O . ILE A 1 173 ? 0.702 8.778 -0.537 1.00 95.81 173 ILE A O 1
ATOM 1427 N N . PHE A 1 174 ? 1.501 7.436 1.087 1.00 94.38 174 PHE A N 1
ATOM 1428 C CA . PHE A 1 174 ? 2.740 8.153 1.324 1.00 94.38 174 PHE A CA 1
ATOM 1429 C C . PHE A 1 174 ? 3.881 7.146 1.447 1.00 94.38 174 PHE A C 1
ATOM 1431 O O . PHE A 1 174 ? 3.671 6.015 1.878 1.00 94.38 174 PHE A O 1
ATOM 1438 N N . GLN A 1 175 ? 5.086 7.526 1.034 1.00 93.00 175 GLN A N 1
ATOM 1439 C CA . GLN A 1 175 ? 6.227 6.619 1.011 1.00 93.00 175 GLN A CA 1
ATOM 1440 C C . GLN A 1 175 ? 7.497 7.343 1.429 1.00 93.00 175 GLN A C 1
ATOM 1442 O O . GLN A 1 175 ? 7.792 8.426 0.923 1.00 93.00 175 GLN A O 1
ATOM 1447 N N . ARG A 1 176 ? 8.290 6.693 2.280 1.00 90.19 176 ARG A N 1
ATOM 1448 C CA . ARG A 1 176 ? 9.618 7.159 2.683 1.00 90.19 176 ARG A CA 1
ATOM 1449 C C . ARG A 1 176 ? 10.644 6.044 2.559 1.00 90.19 176 ARG A C 1
ATOM 1451 O O . ARG A 1 176 ? 10.295 4.871 2.644 1.00 90.19 176 ARG A O 1
ATOM 1458 N N . THR A 1 177 ? 11.895 6.425 2.377 1.00 86.19 177 THR A N 1
ATOM 1459 C CA . THR A 1 177 ? 13.035 5.509 2.451 1.00 86.19 177 THR A CA 1
ATOM 1460 C C . THR A 1 177 ? 13.559 5.507 3.884 1.00 86.19 177 THR A C 1
ATOM 1462 O O . THR A 1 177 ? 13.628 6.577 4.496 1.00 86.19 177 THR A O 1
ATOM 1465 N N . GLU A 1 178 ? 13.893 4.329 4.410 1.00 70.06 178 GLU A N 1
ATOM 1466 C CA . GLU A 1 178 ? 14.646 4.168 5.665 1.00 70.06 178 GLU A CA 1
ATOM 1467 C C . GLU A 1 178 ? 16.111 3.806 5.414 1.00 70.06 178 GLU A C 1
ATOM 1469 O O . GLU A 1 178 ? 16.393 3.095 4.418 1.00 70.06 178 GLU A O 1
#

Radius of gyration: 16.6 Å; chains: 1; bounding box: 39×39×47 Å

Secondary structure (DSSP, 8-state):
-------BPPP-GGGHHHHHHHHHT-----PPPP-S-EEEETTEEEETTEEEEE-TT-HHHHHHHHTTSS-HHHHHHHHHHHHHHSS--HHHHHHHHHSTTGGGGG---SEEEEEEEE-GGG--BTTEEEEEEEEE-TT-SS-EEEEEEEE-TT--TT--HHHHHHH-EEEEEEEEE-

Sequence (178 aa):
MNVLGQKTEKAGPKDKAVTEHFKNDYKKKNYRKFAGTIVLKDNTATFDDKTIFFDQSDKITETMLKEGLVYPQLLTEFQVDKFENEDSDRTQKRFAKLQKNWKDSFEVNNIKLSGGSELSFLSTDEKIKRFKVVCKDPKFPNLMIYYFELTDKNATKDTPIQDFIKNSKLTHIFQRTE

pLDDT: mean 89.52, std 12.09, range [26.56, 98.31]